Protein AF-A0A531KA47-F1 (afdb_monomer)

pLDDT: mean 92.65, std 8.79, range [47.34, 98.75]

Foldseek 3Di:
DDPDLVVVLVVLVVCPPPDDAAEAEFFADLPDPCGLVSLLVVLQRCQVRHLEYEDEQADPVRPCSLVCLPQVNVLVSLVSNLVSLVPHPHRHAYEYEHAPPDDPVSVVSNVVSCVVSVHRYYDPYDDHPDDDPDPPDD

Structure (mmCIF, N/CA/C/O backbone):
data_AF-A0A531KA47-F1
#
_entry.id   AF-A0A531KA47-F1
#
loop_
_atom_site.group_PDB
_atom_site.id
_atom_site.type_symbol
_atom_site.label_atom_id
_atom_site.label_alt_id
_atom_site.label_comp_id
_atom_site.label_asym_id
_atom_site.label_entity_id
_atom_site.label_seq_id
_atom_site.pdbx_PDB_ins_code
_atom_site.Cartn_x
_atom_site.Cartn_y
_atom_site.Cartn_z
_atom_site.occupancy
_atom_site.B_iso_or_equiv
_atom_site.auth_seq_id
_atom_site.auth_comp_id
_atom_site.auth_asym_id
_atom_site.auth_atom_id
_atom_site.pdbx_PDB_model_num
ATOM 1 N N . ASN A 1 1 ? -5.845 -14.195 -4.303 1.00 74.06 1 ASN A N 1
ATOM 2 C CA . ASN A 1 1 ? -7.270 -14.542 -4.171 1.00 74.06 1 ASN A CA 1
ATOM 3 C C . ASN A 1 1 ? -7.739 -14.037 -2.816 1.00 74.06 1 ASN A C 1
ATOM 5 O O . ASN A 1 1 ? -7.085 -14.356 -1.831 1.00 74.06 1 ASN A O 1
ATOM 9 N N . ASN A 1 2 ? -8.758 -13.186 -2.778 1.00 85.94 2 ASN A N 1
ATOM 10 C CA . ASN A 1 2 ? -9.386 -12.697 -1.551 1.00 85.94 2 ASN A CA 1
ATOM 11 C C . ASN A 1 2 ? -10.887 -12.498 -1.825 1.00 85.94 2 ASN A C 1
ATOM 13 O O . ASN A 1 2 ? -11.283 -12.379 -2.980 1.00 85.94 2 ASN A O 1
ATOM 17 N N . GLU A 1 3 ? -11.709 -12.463 -0.781 1.00 89.31 3 GLU A N 1
ATOM 18 C CA . GLU A 1 3 ? -13.174 -12.327 -0.895 1.00 89.31 3 GLU A CA 1
ATOM 19 C C . GLU A 1 3 ? -13.641 -10.861 -1.009 1.00 89.31 3 GLU A C 1
ATOM 21 O O . GLU A 1 3 ? -14.805 -10.539 -0.779 1.00 89.31 3 GLU A O 1
ATOM 26 N N . GLY A 1 4 ? -12.726 -9.949 -1.335 1.00 89.56 4 GLY A N 1
ATOM 27 C CA . GLY A 1 4 ? -12.982 -8.523 -1.471 1.00 89.56 4 GLY A CA 1
ATOM 28 C C . GLY A 1 4 ? -12.995 -7.760 -0.147 1.00 89.56 4 GLY A C 1
ATOM 29 O O . GLY A 1 4 ? -12.910 -8.311 0.955 1.00 89.56 4 GLY A O 1
ATOM 30 N N . HIS A 1 5 ? -13.109 -6.435 -0.263 1.00 91.06 5 HIS A N 1
ATOM 31 C CA . HIS A 1 5 ? -12.998 -5.551 0.892 1.00 91.06 5 HIS A CA 1
ATOM 32 C C . HIS A 1 5 ? -14.138 -5.710 1.906 1.00 91.06 5 HIS A C 1
ATOM 34 O O . HIS A 1 5 ? -13.892 -5.606 3.103 1.00 91.06 5 HIS A O 1
ATOM 40 N N . ALA A 1 6 ? -15.363 -5.987 1.450 1.00 92.25 6 ALA A N 1
ATOM 41 C CA . ALA A 1 6 ? -16.528 -6.097 2.330 1.00 92.25 6 ALA A CA 1
ATOM 42 C C . ALA A 1 6 ? -16.409 -7.267 3.317 1.00 92.25 6 ALA A C 1
ATOM 44 O O . ALA A 1 6 ? -16.599 -7.089 4.519 1.00 92.25 6 ALA A O 1
ATOM 45 N N . ALA A 1 7 ? -16.015 -8.445 2.827 1.00 94.69 7 ALA A N 1
ATOM 46 C CA . ALA A 1 7 ? -15.801 -9.614 3.672 1.00 94.69 7 ALA A CA 1
ATOM 47 C C . ALA A 1 7 ? -14.653 -9.396 4.677 1.00 94.69 7 ALA A C 1
ATOM 49 O O . ALA A 1 7 ? -14.750 -9.797 5.839 1.00 94.69 7 ALA A O 1
ATOM 50 N N . ALA A 1 8 ? -13.568 -8.734 4.256 1.00 95.06 8 ALA A N 1
ATOM 51 C CA . ALA A 1 8 ? -12.456 -8.399 5.144 1.00 95.06 8 ALA A CA 1
ATOM 52 C C . ALA A 1 8 ? -12.868 -7.398 6.237 1.00 95.06 8 ALA A C 1
ATOM 54 O O . ALA A 1 8 ? -12.565 -7.607 7.412 1.00 95.06 8 ALA A O 1
ATOM 55 N N . GLU A 1 9 ? -13.601 -6.348 5.868 1.00 95.31 9 GLU A N 1
ATOM 56 C CA . GLU A 1 9 ? -14.091 -5.322 6.791 1.00 95.31 9 GLU A CA 1
ATOM 57 C C . GLU A 1 9 ? -15.006 -5.913 7.863 1.00 95.31 9 GLU A C 1
ATOM 59 O O . GLU A 1 9 ? -14.811 -5.631 9.042 1.00 95.31 9 GLU A O 1
ATOM 64 N N . GLN A 1 10 ? -15.938 -6.797 7.495 1.00 96.94 10 GLN A N 1
ATOM 65 C CA . GLN A 1 10 ? -16.828 -7.442 8.464 1.00 96.94 10 GLN A CA 1
ATOM 66 C C . GLN A 1 10 ? -16.043 -8.196 9.551 1.00 96.94 10 GLN A C 1
ATOM 68 O O . GLN A 1 10 ? -16.356 -8.098 10.740 1.00 96.94 10 GLN A O 1
ATOM 73 N N . ARG A 1 11 ? -14.981 -8.916 9.167 1.00 97.00 11 ARG A N 1
ATOM 74 C CA . ARG A 1 11 ? -14.116 -9.644 10.113 1.00 97.00 11 ARG A CA 1
ATOM 75 C C . ARG A 1 11 ? -13.299 -8.704 10.992 1.00 97.00 11 ARG A C 1
ATOM 77 O O . ARG A 1 11 ? -13.138 -8.961 12.185 1.00 97.00 11 ARG A O 1
ATOM 84 N N . LEU A 1 12 ? -12.779 -7.627 10.411 1.00 96.81 12 LEU A N 1
ATOM 85 C CA . LEU A 1 12 ? -11.998 -6.620 11.126 1.00 96.81 12 LEU A CA 1
ATOM 86 C C . LEU A 1 12 ? -12.863 -5.838 12.123 1.00 96.81 12 LEU A C 1
ATOM 88 O O . LEU A 1 12 ? -12.452 -5.642 13.266 1.00 96.81 12 LEU A O 1
ATOM 92 N N . ALA A 1 13 ? -14.090 -5.487 11.738 1.00 96.25 13 ALA A N 1
ATOM 93 C CA . ALA A 1 13 ? -15.075 -4.871 12.616 1.00 96.25 13 ALA A CA 1
ATOM 94 C C . ALA A 1 13 ? -15.424 -5.788 13.796 1.00 96.25 13 ALA A C 1
ATOM 96 O O . ALA A 1 13 ? -15.383 -5.341 14.940 1.00 96.25 13 ALA A O 1
ATOM 97 N N . ALA A 1 14 ? -15.655 -7.083 13.548 1.00 97.06 14 ALA A N 1
ATOM 98 C CA . ALA A 1 14 ? -15.903 -8.068 14.607 1.00 97.06 14 ALA A CA 1
ATOM 99 C C . ALA A 1 14 ? -14.699 -8.275 15.548 1.00 97.06 14 ALA A C 1
ATOM 101 O O . ALA A 1 14 ? -14.860 -8.697 16.693 1.00 97.06 14 ALA A O 1
ATOM 102 N N . ARG A 1 15 ? -13.475 -7.988 15.083 1.00 95.50 15 ARG A N 1
ATOM 103 C CA . ARG A 1 15 ? -12.252 -8.038 15.897 1.00 95.50 15 ARG A CA 1
ATOM 104 C C . ARG A 1 15 ? -12.007 -6.750 16.695 1.00 95.50 15 ARG A C 1
ATOM 106 O O . ARG A 1 15 ? -11.204 -6.783 17.629 1.00 95.50 15 ARG A O 1
ATOM 113 N N . LYS A 1 16 ? -12.637 -5.628 16.337 1.00 91.50 16 LYS A N 1
ATOM 114 C CA . LYS A 1 16 ? -12.324 -4.302 16.889 1.00 91.50 16 LYS A CA 1
ATOM 115 C C . LYS A 1 16 ? -12.347 -4.314 18.425 1.00 91.50 16 LYS A C 1
ATOM 117 O O . LYS A 1 16 ? -13.270 -4.838 19.036 1.00 91.50 16 LYS A O 1
ATOM 122 N N . GLY A 1 17 ? -11.304 -3.753 19.041 1.00 89.56 17 GLY A N 1
ATOM 123 C CA . GLY A 1 17 ? -11.129 -3.716 20.500 1.00 89.56 17 GLY A CA 1
ATOM 124 C C . GLY A 1 17 ? -10.388 -4.917 21.103 1.00 89.56 17 GLY A C 1
ATOM 125 O O . GLY A 1 17 ? -10.046 -4.886 22.282 1.00 89.56 17 GLY A O 1
ATOM 126 N N . ARG A 1 18 ? -10.082 -5.963 20.323 1.00 95.12 18 ARG A N 1
ATOM 127 C CA . ARG A 1 18 ? -9.217 -7.066 20.776 1.00 95.12 18 ARG A CA 1
ATOM 128 C C . ARG A 1 18 ? -7.745 -6.648 20.760 1.00 95.12 18 ARG A C 1
ATOM 130 O O . ARG A 1 18 ? -7.308 -5.954 19.848 1.00 95.12 18 ARG A O 1
ATOM 137 N N . ALA A 1 19 ? -6.977 -7.137 21.732 1.00 94.06 19 ALA A N 1
ATOM 138 C CA . ALA A 1 19 ? -5.543 -6.877 21.830 1.00 94.06 19 ALA A CA 1
ATOM 139 C C . ALA A 1 19 ? -4.737 -7.423 20.628 1.00 94.06 19 ALA A C 1
ATOM 141 O O . ALA A 1 19 ? -5.151 -8.362 19.933 1.00 94.06 19 ALA A O 1
ATOM 142 N N . GLY A 1 20 ? -3.546 -6.852 20.434 1.00 95.62 20 GLY A N 1
ATOM 143 C CA . GLY A 1 20 ? -2.586 -7.218 19.390 1.00 95.62 20 GLY A CA 1
ATOM 144 C C . GLY A 1 20 ? -2.595 -6.279 18.181 1.00 95.62 20 GLY A C 1
ATOM 145 O O . GLY A 1 20 ? -3.570 -5.579 17.922 1.00 95.62 20 GLY A O 1
ATOM 146 N N . ILE A 1 21 ? -1.488 -6.287 17.435 1.00 96.69 21 ILE A N 1
ATOM 147 C CA . ILE A 1 21 ? -1.311 -5.496 16.212 1.00 96.69 21 ILE A CA 1
ATOM 148 C C . ILE A 1 21 ? -1.980 -6.201 15.032 1.00 96.69 21 ILE A C 1
ATOM 150 O O . ILE A 1 21 ? -1.802 -7.405 14.837 1.00 96.69 21 ILE A O 1
ATOM 154 N N . VAL A 1 22 ? -2.725 -5.446 14.225 1.00 97.50 22 VAL A N 1
ATOM 155 C CA . VAL A 1 22 ? -3.339 -5.944 12.987 1.00 97.50 22 VAL A CA 1
ATOM 156 C C . VAL A 1 22 ? -2.867 -5.097 11.815 1.00 97.50 22 VAL A C 1
ATOM 158 O O . VAL A 1 22 ? -3.162 -3.908 11.743 1.00 97.50 22 VAL A O 1
ATOM 161 N N . GLY A 1 23 ? -2.145 -5.722 10.888 1.00 97.94 23 GLY A N 1
ATOM 162 C CA . GLY A 1 23 ? -1.812 -5.132 9.596 1.00 97.94 23 GLY A CA 1
ATOM 163 C C . GLY A 1 23 ? -2.832 -5.512 8.532 1.00 97.94 23 GLY A C 1
ATOM 164 O O . GLY A 1 23 ? -3.262 -6.667 8.488 1.00 97.94 23 GLY A O 1
ATOM 165 N N . VAL A 1 24 ? -3.186 -4.580 7.647 1.00 98.12 24 VAL A N 1
ATOM 166 C CA . VAL A 1 24 ? -3.998 -4.880 6.456 1.00 98.12 24 VAL A CA 1
ATOM 167 C C . VAL A 1 24 ? -3.184 -4.604 5.200 1.00 98.12 24 VAL A C 1
ATOM 169 O O . VAL A 1 24 ? -2.735 -3.486 4.962 1.00 98.12 24 VAL A O 1
ATOM 172 N N . ASN A 1 25 ? -2.989 -5.639 4.386 1.00 97.88 25 ASN A N 1
ATOM 173 C CA . ASN A 1 25 ? -2.290 -5.539 3.110 1.00 97.88 25 ASN A CA 1
ATOM 174 C C . ASN A 1 25 ? -3.292 -5.210 1.998 1.00 97.88 25 ASN A C 1
ATOM 176 O O . ASN A 1 25 ? -4.155 -6.031 1.689 1.00 97.88 25 ASN A O 1
ATOM 180 N N . ILE A 1 26 ? -3.181 -4.011 1.430 1.00 97.06 26 ILE A N 1
ATOM 181 C CA . ILE A 1 26 ? -4.041 -3.514 0.356 1.00 97.06 26 ILE A CA 1
ATOM 182 C C . ILE A 1 26 ? -3.318 -3.604 -0.991 1.00 97.06 26 ILE A C 1
ATOM 184 O O . ILE A 1 26 ? -2.100 -3.439 -1.083 1.00 97.06 26 ILE A O 1
ATOM 188 N N . GLY A 1 27 ? -4.080 -3.881 -2.045 1.00 94.25 27 GLY A N 1
ATOM 189 C CA . GLY A 1 27 ? -3.576 -4.048 -3.403 1.00 94.25 27 GLY A CA 1
ATOM 190 C C . GLY A 1 27 ? -4.655 -3.727 -4.429 1.00 94.25 27 GLY A C 1
ATOM 191 O O . GLY A 1 27 ? -5.843 -3.792 -4.115 1.00 94.25 27 GLY A O 1
ATOM 192 N N . ALA A 1 28 ? -4.238 -3.406 -5.650 1.00 91.94 28 ALA A N 1
ATOM 193 C CA . ALA A 1 28 ? -5.163 -3.175 -6.751 1.00 91.94 28 ALA A CA 1
ATOM 194 C C . ALA A 1 28 ? -5.803 -4.476 -7.264 1.00 91.94 28 ALA A C 1
ATOM 196 O O . ALA A 1 28 ? -5.189 -5.552 -7.241 1.00 91.94 28 ALA A O 1
ATOM 197 N N . ASN A 1 29 ? -7.031 -4.366 -7.776 1.00 85.00 29 ASN A N 1
ATOM 198 C CA . ASN A 1 29 ? -7.693 -5.473 -8.458 1.00 85.00 29 ASN A CA 1
ATOM 199 C C . ASN A 1 29 ? -7.005 -5.755 -9.802 1.00 85.00 29 ASN A C 1
ATOM 201 O O . ASN A 1 29 ? -6.497 -4.847 -10.461 1.00 85.00 29 ASN A O 1
ATOM 205 N N . LYS A 1 30 ? -7.002 -7.026 -10.225 1.00 82.38 30 LYS A N 1
ATOM 206 C CA . LYS A 1 30 ? -6.317 -7.466 -11.453 1.00 82.38 30 LYS A CA 1
ATOM 207 C C . LYS A 1 30 ? -6.782 -6.696 -12.693 1.00 82.38 30 LYS A C 1
ATOM 209 O O . LYS A 1 30 ? -5.946 -6.262 -13.480 1.00 82.38 30 LYS A O 1
ATOM 214 N N . ASP A 1 31 ? -8.091 -6.497 -12.801 1.00 84.12 31 ASP A N 1
ATOM 215 C CA . ASP A 1 31 ? -8.751 -5.895 -13.963 1.00 84.12 31 ASP A CA 1
ATOM 216 C C . ASP A 1 31 ? -9.125 -4.420 -13.714 1.00 84.12 31 ASP A C 1
ATOM 218 O O . ASP A 1 31 ? -10.010 -3.868 -14.361 1.00 84.12 31 ASP A O 1
ATOM 222 N N . SER A 1 32 ? -8.478 -3.779 -12.732 1.00 87.62 32 SER A N 1
ATOM 223 C CA . SER A 1 32 ? -8.758 -2.391 -12.366 1.00 87.62 32 SER A CA 1
ATOM 224 C C . SER A 1 32 ? -8.257 -1.408 -13.419 1.00 87.62 32 SER A C 1
ATOM 226 O O . SER A 1 32 ? -7.077 -1.428 -13.778 1.00 87.62 32 SER A O 1
ATOM 228 N N . ALA A 1 33 ? -9.144 -0.512 -13.857 1.00 88.00 33 ALA A N 1
ATOM 229 C CA . ALA A 1 33 ? -8.800 0.620 -14.715 1.00 88.00 33 ALA A CA 1
ATOM 230 C C . ALA A 1 33 ? -8.130 1.770 -13.938 1.00 88.00 33 ALA A C 1
ATOM 232 O O . ALA A 1 33 ? -7.327 2.501 -14.507 1.00 88.00 33 ALA A O 1
ATOM 233 N N . ASP A 1 34 ? -8.424 1.903 -12.639 1.00 92.12 34 ASP A N 1
ATOM 234 C CA . ASP A 1 34 ? -7.806 2.880 -11.732 1.00 92.12 34 ASP A CA 1
ATOM 235 C C . ASP A 1 34 ? -7.202 2.147 -10.531 1.00 92.12 34 ASP A C 1
ATOM 237 O O . ASP A 1 34 ? -7.823 1.976 -9.473 1.00 92.12 34 ASP A O 1
ATOM 241 N N . ARG A 1 35 ? -5.965 1.682 -10.725 1.00 93.00 35 ARG A N 1
ATOM 242 C CA . ARG A 1 35 ? -5.216 0.954 -9.697 1.00 93.00 35 ARG A CA 1
ATOM 243 C C . ARG A 1 35 ? -4.912 1.832 -8.497 1.00 93.00 35 ARG A C 1
ATOM 245 O O . ARG A 1 35 ? -5.005 1.346 -7.378 1.00 93.00 35 ARG A O 1
ATOM 252 N N . VAL A 1 36 ? -4.573 3.103 -8.705 1.00 95.31 36 VAL A N 1
ATOM 253 C CA . VAL A 1 36 ? -4.255 4.014 -7.600 1.00 95.31 36 VAL A CA 1
ATOM 254 C C . VAL A 1 36 ? -5.497 4.258 -6.737 1.00 95.31 36 VAL A C 1
ATOM 256 O O . VAL A 1 36 ? -5.422 4.160 -5.512 1.00 95.31 36 VAL A O 1
ATOM 259 N N . GLY A 1 37 ? -6.668 4.430 -7.355 1.00 95.88 37 GLY A N 1
ATOM 260 C CA . GLY A 1 37 ? -7.934 4.541 -6.632 1.00 95.88 37 GLY A CA 1
ATOM 261 C C . GLY A 1 37 ? -8.322 3.287 -5.844 1.00 95.88 37 GLY A C 1
ATOM 262 O O . GLY A 1 37 ? -9.011 3.401 -4.829 1.00 95.88 37 GLY A O 1
ATOM 263 N N . ASP A 1 38 ? -7.880 2.084 -6.238 1.00 95.62 38 ASP A N 1
ATOM 264 C CA . ASP A 1 38 ? -8.068 0.888 -5.400 1.00 95.62 38 ASP A CA 1
ATOM 265 C C . ASP A 1 38 ? -7.336 1.019 -4.058 1.00 95.62 38 ASP A C 1
ATOM 267 O O . ASP A 1 38 ? -7.889 0.642 -3.019 1.00 95.62 38 ASP A O 1
ATOM 271 N N . TYR A 1 39 ? -6.122 1.581 -4.060 1.00 97.56 39 TYR A N 1
ATOM 272 C CA . TYR A 1 39 ? -5.359 1.804 -2.834 1.00 97.56 39 TYR A CA 1
ATOM 273 C C . TYR A 1 39 ? -6.013 2.864 -1.951 1.00 97.56 39 TYR A C 1
ATOM 275 O O . TYR A 1 39 ? -6.182 2.615 -0.761 1.00 97.56 39 TYR A O 1
ATOM 283 N N . GLU A 1 40 ? -6.457 3.992 -2.511 1.00 96.69 40 GLU A N 1
ATOM 284 C CA . GLU A 1 40 ? -7.194 5.017 -1.753 1.00 96.69 40 GLU A CA 1
ATOM 285 C C . GLU A 1 40 ? -8.450 4.444 -1.090 1.00 96.69 40 GLU A C 1
ATOM 287 O O . GLU A 1 40 ? -8.677 4.642 0.106 1.00 96.69 40 GLU A O 1
ATOM 292 N N . ARG A 1 41 ? -9.243 3.666 -1.844 1.00 96.00 41 ARG A N 1
ATOM 293 C CA . ARG A 1 41 ? -10.421 2.972 -1.306 1.00 96.00 41 ARG A CA 1
ATOM 294 C C . ARG A 1 41 ? -10.039 1.997 -0.198 1.00 96.00 41 ARG A C 1
ATOM 296 O O . ARG A 1 41 ? -10.764 1.891 0.789 1.00 96.00 41 ARG A O 1
ATOM 303 N N . GLY A 1 42 ? -8.924 1.285 -0.351 1.00 97.19 42 GLY A N 1
ATOM 304 C CA . GLY A 1 42 ? -8.372 0.416 0.686 1.00 97.19 42 GLY A CA 1
ATOM 305 C C . GLY A 1 42 ? -8.009 1.190 1.955 1.00 97.19 42 GLY A C 1
ATOM 306 O O . GLY A 1 42 ? -8.401 0.781 3.047 1.00 97.19 42 GLY A O 1
ATOM 307 N N . VAL A 1 43 ? -7.327 2.330 1.820 1.00 98.19 43 VAL A N 1
ATOM 308 C CA . VAL A 1 43 ? -6.964 3.199 2.948 1.00 98.19 43 VAL A CA 1
ATOM 309 C C . VAL A 1 43 ? -8.207 3.687 3.678 1.00 98.19 43 VAL A C 1
ATOM 311 O O . VAL A 1 43 ? -8.354 3.407 4.866 1.00 98.19 43 VAL A O 1
ATOM 314 N N . ALA A 1 44 ? -9.132 4.337 2.968 1.00 96.50 44 ALA A N 1
ATOM 315 C CA . ALA A 1 44 ? -10.344 4.892 3.565 1.00 96.50 44 ALA A CA 1
ATOM 316 C C . ALA A 1 44 ? -11.168 3.822 4.301 1.00 96.50 44 ALA A C 1
ATOM 318 O O . ALA A 1 44 ? -11.706 4.070 5.379 1.00 96.50 44 ALA A O 1
ATOM 319 N N . ARG A 1 45 ? -11.233 2.610 3.737 1.00 96.81 45 ARG A N 1
ATOM 320 C CA . ARG A 1 45 ? -12.041 1.514 4.275 1.00 96.81 45 ARG A CA 1
ATOM 321 C C . ARG A 1 45 ? -11.411 0.819 5.476 1.00 96.81 45 ARG A C 1
ATOM 323 O O . ARG A 1 45 ? -12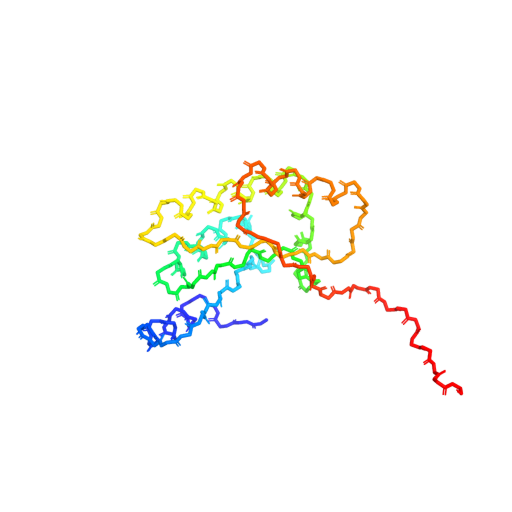.124 0.441 6.400 1.00 96.81 45 ARG A O 1
ATOM 330 N N . PHE A 1 46 ? -10.093 0.627 5.479 1.00 97.75 46 PHE A N 1
ATOM 331 C CA . PHE A 1 46 ? -9.427 -0.172 6.513 1.00 97.75 46 PHE A CA 1
ATOM 332 C C . PHE A 1 46 ? -8.736 0.644 7.600 1.00 97.75 46 PHE A C 1
ATOM 334 O O . PHE A 1 46 ? -8.414 0.084 8.651 1.00 97.75 46 PHE A O 1
ATOM 341 N N . ALA A 1 47 ? -8.564 1.952 7.402 1.00 97.50 47 ALA A N 1
ATOM 342 C CA . ALA A 1 47 ? -7.961 2.835 8.392 1.00 97.50 47 ALA A CA 1
ATOM 343 C C . ALA A 1 47 ? -8.568 2.722 9.808 1.00 97.50 47 ALA A C 1
ATOM 345 O O . ALA A 1 47 ? -7.794 2.653 10.762 1.00 97.50 47 ALA A O 1
ATOM 346 N N . PRO A 1 48 ? -9.901 2.598 10.000 1.00 96.06 48 PRO A N 1
ATOM 347 C CA . PRO A 1 48 ? -10.491 2.481 11.339 1.00 96.06 48 PRO A CA 1
ATOM 348 C C . PRO A 1 48 ? -10.194 1.167 12.079 1.00 96.06 48 PRO A C 1
ATOM 350 O O . PRO A 1 48 ? -10.572 1.033 13.248 1.00 96.06 48 PRO A O 1
ATOM 353 N N . TYR A 1 49 ? -9.601 0.177 11.403 1.00 96.50 49 TYR A N 1
ATOM 354 C CA . TYR A 1 49 ? -9.452 -1.187 11.916 1.00 96.50 49 TYR A CA 1
ATOM 355 C C . TYR A 1 49 ? -8.007 -1.691 11.965 1.00 96.50 49 TYR A C 1
ATOM 357 O O . TYR A 1 49 ? -7.745 -2.714 12.599 1.00 96.50 49 TYR A O 1
ATOM 365 N 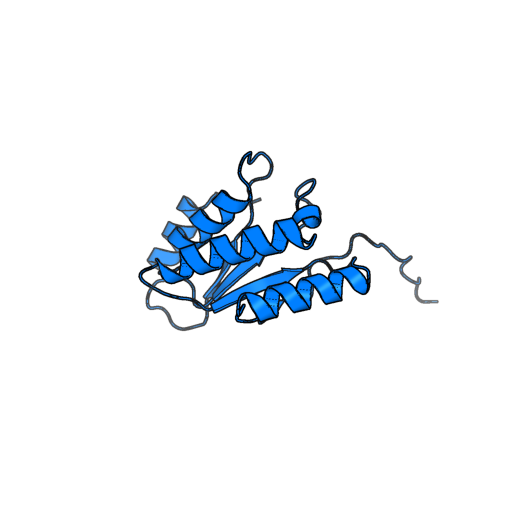N . ALA A 1 50 ? -7.084 -1.019 11.279 1.00 97.12 50 ALA A N 1
ATOM 366 C CA . ALA A 1 50 ? -5.705 -1.456 11.145 1.00 97.12 50 ALA A CA 1
ATOM 367 C C . ALA A 1 50 ? -4.777 -0.672 12.079 1.00 97.12 50 ALA A C 1
ATOM 369 O O . ALA A 1 50 ? -4.926 0.531 12.259 1.00 97.12 50 ALA A O 1
ATOM 370 N N . SER A 1 51 ? -3.778 -1.349 12.639 1.00 97.62 51 SER A N 1
ATOM 371 C CA . SE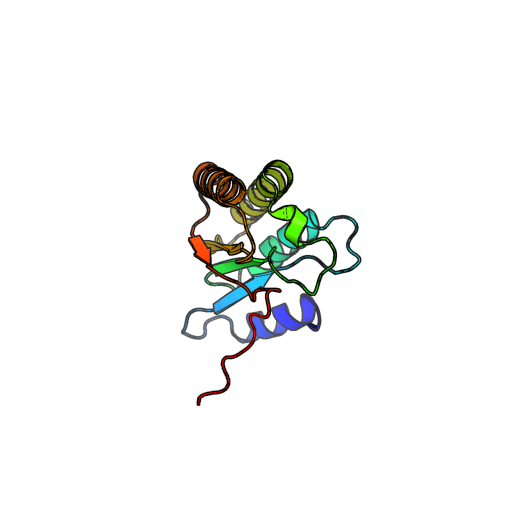R A 1 51 ? -2.633 -0.697 13.283 1.00 97.62 51 SER A CA 1
ATOM 372 C C . SER A 1 51 ? -1.673 -0.121 12.239 1.00 97.62 51 SER A C 1
ATOM 374 O O . SER A 1 51 ? -1.072 0.927 12.454 1.00 97.62 51 SER A O 1
ATOM 376 N N . TYR A 1 52 ? -1.545 -0.808 11.102 1.00 98.56 52 TYR A N 1
ATOM 377 C CA . TYR A 1 52 ? -0.817 -0.333 9.932 1.00 98.56 52 TYR A CA 1
ATOM 378 C C . TYR A 1 52 ? -1.456 -0.859 8.644 1.00 98.56 52 TYR A C 1
ATOM 380 O O . TYR A 1 52 ? -2.056 -1.939 8.618 1.00 98.56 52 TYR A O 1
ATOM 388 N N . LEU A 1 53 ? -1.301 -0.109 7.561 1.00 98.69 53 LEU A N 1
ATOM 389 C CA . LEU A 1 53 ? -1.671 -0.532 6.218 1.00 98.69 53 LEU A CA 1
ATOM 390 C C . LEU A 1 53 ? -0.410 -0.801 5.408 1.00 98.69 53 LEU A C 1
ATOM 392 O O . LEU A 1 53 ? 0.571 -0.071 5.502 1.00 98.69 53 LEU A O 1
ATOM 396 N N . THR A 1 54 ? -0.442 -1.844 4.588 1.00 98.56 54 THR A N 1
ATOM 397 C CA . THR A 1 54 ? 0.615 -2.117 3.617 1.00 98.56 54 THR A CA 1
ATOM 398 C C . THR A 1 54 ? 0.119 -1.833 2.211 1.00 98.56 54 THR A C 1
ATOM 400 O O . THR A 1 54 ? -0.782 -2.520 1.739 1.00 98.56 54 THR A O 1
ATOM 403 N N . VAL A 1 55 ? 0.765 -0.899 1.519 1.00 98.31 55 VAL A N 1
ATOM 404 C CA . VAL A 1 55 ? 0.623 -0.670 0.079 1.00 98.31 55 VAL A CA 1
ATOM 405 C C . VAL A 1 55 ? 1.474 -1.706 -0.647 1.00 98.31 55 VAL A C 1
ATOM 407 O O . VAL A 1 55 ? 2.705 -1.656 -0.627 1.00 98.31 55 VAL A O 1
ATOM 410 N N . ASN A 1 56 ? 0.829 -2.705 -1.244 1.00 97.56 56 ASN A N 1
ATOM 411 C CA . ASN A 1 56 ? 1.518 -3.795 -1.926 1.00 97.56 56 ASN A CA 1
ATOM 412 C C . ASN A 1 56 ? 1.510 -3.598 -3.443 1.00 97.56 56 ASN A C 1
ATOM 414 O O . ASN A 1 56 ? 0.490 -3.831 -4.090 1.00 97.56 56 ASN A O 1
ATOM 418 N N . ILE A 1 57 ? 2.665 -3.229 -3.998 1.00 95.62 57 ILE A N 1
ATOM 419 C CA . ILE A 1 57 ? 2.901 -3.071 -5.446 1.00 95.62 57 ILE A CA 1
ATOM 420 C C . ILE A 1 57 ? 3.810 -4.167 -6.027 1.00 95.62 57 ILE A C 1
ATOM 422 O O . ILE A 1 57 ? 4.258 -4.093 -7.165 1.00 95.62 57 ILE A O 1
ATOM 426 N N . SER A 1 58 ? 4.081 -5.219 -5.251 1.00 93.62 58 SER A N 1
ATOM 427 C CA . SER A 1 58 ? 5.174 -6.165 -5.518 1.00 93.62 58 SER A CA 1
ATOM 428 C C . SER A 1 58 ? 4.735 -7.577 -5.914 1.00 93.62 58 SER A C 1
ATOM 430 O O . SER A 1 58 ? 5.573 -8.440 -6.203 1.00 93.62 58 SER A O 1
ATOM 432 N N . SER A 1 59 ? 3.425 -7.843 -5.936 1.00 90.75 59 SER A N 1
ATOM 433 C CA . SER A 1 59 ? 2.867 -9.144 -6.330 1.00 90.75 59 SER A CA 1
ATOM 434 C C . SER A 1 59 ? 3.272 -9.515 -7.766 1.00 90.75 59 SER A C 1
ATOM 436 O O . SER A 1 59 ? 2.973 -8.753 -8.684 1.00 90.75 59 SER A O 1
ATOM 438 N N . PRO A 1 60 ? 3.879 -10.696 -8.005 1.00 88.00 60 PRO A N 1
ATOM 439 C CA . PRO A 1 60 ? 4.140 -11.177 -9.364 1.00 88.00 60 PRO A CA 1
ATOM 440 C C . PRO A 1 60 ? 2.866 -11.677 -10.068 1.00 88.00 60 PRO A C 1
ATOM 442 O O . PRO A 1 60 ? 2.861 -11.877 -11.276 1.00 88.00 60 PRO A O 1
ATOM 445 N N . ASN A 1 61 ? 1.778 -11.885 -9.318 1.00 86.38 61 ASN A N 1
ATOM 446 C CA . ASN A 1 61 ? 0.547 -12.505 -9.818 1.00 86.38 61 ASN A CA 1
ATOM 447 C C . ASN A 1 61 ? -0.449 -11.497 -10.414 1.00 86.38 61 ASN A C 1
ATOM 449 O O . ASN A 1 61 ? -1.485 -11.900 -10.943 1.00 86.38 61 ASN A O 1
ATOM 453 N N . THR A 1 62 ? -0.158 -10.198 -10.306 1.00 85.88 62 THR A N 1
ATOM 454 C CA . THR A 1 62 ? -0.989 -9.122 -10.855 1.00 85.88 62 THR A CA 1
ATOM 455 C C . THR A 1 62 ? -0.240 -8.487 -12.033 1.00 85.88 62 THR A C 1
ATOM 457 O O . THR A 1 62 ? 0.728 -7.759 -11.803 1.00 85.88 62 THR A O 1
ATOM 460 N N . PRO A 1 63 ? -0.633 -8.764 -13.293 1.00 86.25 63 PRO A N 1
ATOM 461 C CA . PRO A 1 63 ? 0.085 -8.282 -14.470 1.00 86.25 63 PRO A CA 1
ATOM 462 C C . PRO A 1 63 ? 0.274 -6.762 -14.482 1.00 86.25 63 PRO A C 1
ATOM 464 O O . PRO A 1 63 ? -0.675 -5.996 -14.308 1.00 86.25 63 PRO A O 1
ATOM 467 N N . GLY A 1 64 ? 1.516 -6.325 -14.689 1.00 86.62 64 GLY A N 1
ATOM 468 C CA . GLY A 1 64 ? 1.885 -4.910 -14.744 1.00 86.62 64 GLY A CA 1
ATOM 469 C C . GLY A 1 64 ? 1.835 -4.171 -13.404 1.00 86.62 64 GLY A C 1
ATOM 470 O O . GLY A 1 64 ? 2.021 -2.961 -13.405 1.00 86.62 64 GLY A O 1
ATOM 471 N N . LEU A 1 65 ? 1.586 -4.845 -12.273 1.00 90.81 65 LEU A N 1
ATOM 472 C CA . LEU A 1 65 ? 1.557 -4.177 -10.967 1.00 90.81 65 LEU A CA 1
ATOM 473 C C . LEU A 1 65 ? 2.942 -3.674 -10.552 1.00 90.81 65 LEU A C 1
ATOM 475 O O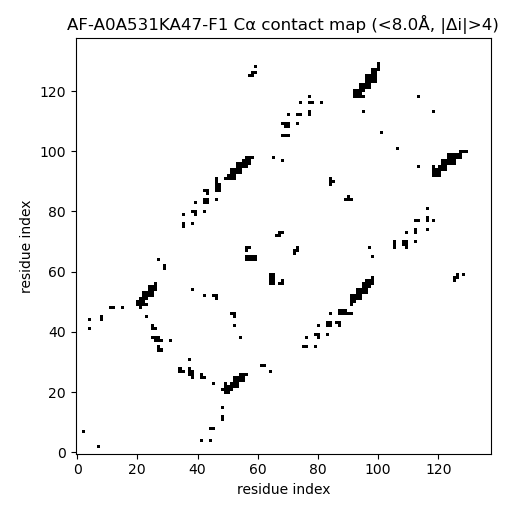 . LEU A 1 65 ? 3.065 -2.562 -10.056 1.00 90.81 65 LEU A O 1
ATOM 479 N N . ARG A 1 66 ? 3.989 -4.465 -10.821 1.00 92.00 66 ARG A N 1
ATOM 480 C CA . ARG A 1 66 ? 5.376 -4.091 -10.504 1.00 92.00 66 ARG A CA 1
ATOM 481 C C . ARG A 1 66 ? 5.847 -2.836 -11.242 1.00 92.00 66 ARG A C 1
ATOM 483 O O . ARG A 1 66 ? 6.740 -2.167 -10.745 1.00 92.00 66 ARG A O 1
ATOM 490 N N . ASN A 1 67 ? 5.206 -2.464 -12.353 1.00 91.06 67 ASN A N 1
ATOM 491 C CA . ASN A 1 67 ? 5.512 -1.222 -13.070 1.00 91.06 67 ASN A CA 1
ATOM 492 C C . ASN A 1 67 ? 5.196 0.023 -12.223 1.00 91.06 67 ASN A C 1
ATOM 494 O O . ASN A 1 67 ? 5.802 1.065 -12.439 1.00 91.06 67 ASN A O 1
ATOM 498 N N . MET A 1 68 ? 4.316 -0.097 -11.220 1.00 94.00 68 MET A N 1
ATOM 499 C CA . MET A 1 68 ? 4.028 0.980 -10.268 1.00 94.00 68 MET A CA 1
ATOM 500 C C . MET A 1 68 ? 5.202 1.286 -9.325 1.00 94.00 68 MET A C 1
ATOM 502 O O . MET A 1 68 ? 5.120 2.237 -8.559 1.00 94.00 68 MET A O 1
ATOM 506 N N . GLN A 1 69 ? 6.274 0.482 -9.343 1.00 93.38 69 GLN A N 1
ATOM 507 C CA . GLN A 1 69 ? 7.521 0.793 -8.637 1.00 93.38 69 GLN A CA 1
ATOM 508 C C . GLN A 1 69 ? 8.354 1.861 -9.367 1.00 93.38 69 GLN A C 1
ATOM 510 O O . GLN A 1 69 ? 9.272 2.405 -8.764 1.00 93.38 69 GLN A O 1
ATOM 515 N N . ALA A 1 70 ? 8.036 2.181 -10.629 1.00 94.25 70 ALA A N 1
ATOM 516 C CA . ALA A 1 70 ? 8.674 3.275 -11.353 1.00 94.25 70 ALA A CA 1
ATOM 517 C C . ALA A 1 70 ? 8.331 4.627 -10.710 1.00 94.25 70 ALA A C 1
ATOM 519 O O . ALA A 1 70 ? 7.182 4.860 -10.325 1.00 94.25 70 ALA A O 1
ATOM 520 N N . ARG A 1 71 ? 9.324 5.521 -10.643 1.00 94.69 71 ARG A N 1
ATOM 521 C CA . ARG A 1 71 ? 9.295 6.756 -9.848 1.00 94.69 71 ARG A CA 1
ATOM 522 C C . ARG A 1 71 ? 8.000 7.564 -9.960 1.00 94.69 71 ARG A C 1
ATOM 524 O O . ARG A 1 71 ? 7.367 7.841 -8.950 1.00 94.69 71 ARG A O 1
ATOM 531 N N . GLU A 1 72 ? 7.587 7.911 -11.178 1.00 95.12 72 GLU A N 1
ATOM 532 C CA . GLU A 1 72 ? 6.406 8.756 -11.414 1.00 95.12 72 GLU A CA 1
ATOM 533 C C . GLU A 1 72 ? 5.115 8.113 -10.878 1.00 95.12 72 GLU A C 1
ATOM 535 O O . GLU A 1 72 ? 4.358 8.741 -10.137 1.00 95.12 72 GLU A O 1
ATOM 540 N N . GLN A 1 73 ? 4.894 6.831 -11.190 1.00 95.19 73 GLN A N 1
ATOM 541 C CA . GLN A 1 73 ? 3.708 6.094 -10.737 1.00 95.19 73 GLN A CA 1
ATOM 542 C C . GLN A 1 73 ? 3.721 5.879 -9.222 1.00 95.19 73 GLN A C 1
ATOM 544 O O . GLN A 1 73 ? 2.671 5.942 -8.578 1.00 95.19 73 GLN A O 1
ATOM 549 N N . LEU A 1 74 ? 4.901 5.636 -8.647 1.00 97.75 74 LEU A N 1
ATOM 550 C CA . LEU A 1 74 ? 5.066 5.503 -7.207 1.00 97.75 74 LEU A CA 1
ATOM 551 C C . LEU A 1 74 ? 4.755 6.825 -6.499 1.00 97.75 74 LEU A C 1
ATOM 553 O O . LEU A 1 74 ? 4.006 6.827 -5.523 1.00 97.75 74 LEU A O 1
ATOM 557 N N . GLY A 1 75 ? 5.271 7.942 -7.010 1.00 97.94 75 GLY A N 1
ATOM 558 C CA . GLY A 1 75 ? 5.026 9.272 -6.462 1.00 97.94 75 GLY A CA 1
ATOM 559 C C . GLY A 1 75 ? 3.544 9.650 -6.474 1.00 97.94 75 GLY A C 1
ATOM 560 O O . GLY A 1 75 ? 3.023 10.128 -5.457 1.00 97.94 75 GLY A O 1
ATOM 561 N N . GLU A 1 76 ? 2.830 9.379 -7.574 1.00 97.38 76 GLU A N 1
ATOM 562 C CA . GLU A 1 76 ? 1.372 9.568 -7.646 1.00 97.38 76 GLU A CA 1
ATOM 563 C C . GLU A 1 76 ? 0.652 8.694 -6.608 1.00 97.38 76 GLU A C 1
ATOM 565 O O . GLU A 1 76 ? -0.145 9.196 -5.807 1.00 97.38 76 GLU A O 1
ATOM 570 N N . LEU A 1 77 ? 0.971 7.396 -6.581 1.00 98.00 77 LEU A N 1
ATOM 571 C CA . LEU A 1 77 ? 0.368 6.431 -5.668 1.00 98.00 77 LEU A CA 1
ATOM 572 C C . LEU A 1 77 ? 0.537 6.847 -4.206 1.00 98.00 77 LEU A C 1
ATOM 574 O O . LEU A 1 77 ? -0.440 6.880 -3.458 1.00 98.00 77 LEU A O 1
ATOM 578 N N . LEU A 1 78 ? 1.766 7.152 -3.788 1.00 98.50 78 LEU A N 1
ATOM 579 C CA . LEU A 1 78 ? 2.067 7.504 -2.405 1.00 98.50 78 LEU A CA 1
ATOM 580 C C . LEU A 1 78 ? 1.417 8.832 -2.012 1.00 98.50 78 LEU A C 1
ATOM 582 O O . LEU A 1 78 ? 0.873 8.932 -0.915 1.00 98.50 78 LEU A O 1
ATOM 586 N N . SER A 1 79 ? 1.378 9.819 -2.913 1.00 98.44 79 SER A N 1
ATOM 587 C CA . SER A 1 79 ? 0.676 11.087 -2.664 1.00 98.44 79 SER A CA 1
ATOM 588 C C . SER A 1 79 ? -0.813 10.858 -2.390 1.00 98.44 79 SER A C 1
ATOM 590 O O . SER A 1 79 ? -1.352 11.358 -1.402 1.00 98.44 79 SER A O 1
ATOM 592 N N . ARG A 1 80 ? -1.468 10.045 -3.227 1.00 98.31 80 ARG A N 1
ATOM 593 C CA . ARG A 1 80 ? -2.893 9.702 -3.108 1.00 98.31 80 ARG A CA 1
ATOM 594 C C . ARG A 1 80 ? -3.194 8.872 -1.856 1.00 98.31 80 ARG A C 1
ATOM 596 O O . ARG A 1 80 ? -4.125 9.178 -1.112 1.00 98.31 80 ARG A O 1
ATOM 603 N N . VAL A 1 81 ? -2.352 7.887 -1.543 1.00 98.50 81 VAL A N 1
ATOM 604 C CA . VAL A 1 81 ? -2.442 7.092 -0.304 1.00 98.50 81 VAL A CA 1
ATOM 605 C C . VAL A 1 81 ? -2.314 7.968 0.941 1.00 98.50 81 VAL A C 1
ATOM 607 O O . VAL A 1 81 ? -3.116 7.835 1.867 1.00 98.50 81 VAL A O 1
ATOM 610 N N . MET A 1 82 ? -1.328 8.866 0.976 1.00 98.50 82 MET A N 1
ATOM 611 C CA . MET A 1 82 ? -1.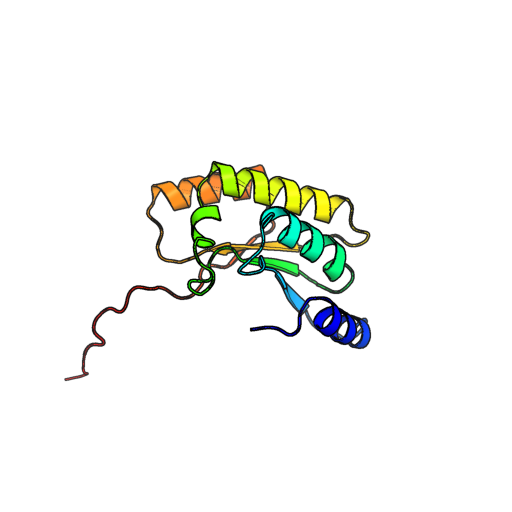095 9.728 2.135 1.00 98.50 82 MET A CA 1
ATOM 612 C C . MET A 1 82 ? -2.211 10.762 2.303 1.00 98.50 82 MET A C 1
ATOM 614 O O . MET A 1 82 ? -2.649 10.995 3.429 1.00 98.50 82 MET A O 1
ATOM 618 N N . ALA A 1 83 ? -2.753 11.302 1.206 1.00 98.44 83 ALA A N 1
ATOM 619 C CA . ALA A 1 83 ? -3.938 12.157 1.246 1.00 98.44 83 ALA A CA 1
ATOM 620 C C . ALA A 1 83 ? -5.169 11.405 1.789 1.00 98.44 83 ALA A C 1
ATOM 622 O O . ALA A 1 83 ? -5.865 11.909 2.672 1.00 98.44 83 ALA A O 1
ATOM 623 N N . ALA A 1 84 ? -5.402 10.170 1.332 1.00 98.19 84 ALA A N 1
ATOM 624 C CA . ALA A 1 84 ? -6.486 9.328 1.837 1.00 98.19 84 ALA A CA 1
ATOM 625 C C . ALA A 1 84 ? -6.316 8.991 3.330 1.00 98.19 84 ALA A C 1
ATOM 627 O O . ALA A 1 84 ? -7.295 9.011 4.077 1.00 98.19 84 ALA A O 1
ATOM 628 N N . ARG A 1 85 ? -5.081 8.729 3.789 1.00 98.25 85 ARG A N 1
ATOM 629 C CA . ARG A 1 85 ? -4.764 8.532 5.215 1.00 98.25 85 ARG A CA 1
ATOM 630 C C . ARG A 1 85 ? -5.066 9.802 6.007 1.00 98.25 85 ARG A C 1
ATOM 632 O O . ARG A 1 85 ? -5.698 9.713 7.052 1.00 98.25 85 ARG A O 1
ATOM 639 N N . ALA A 1 86 ? -4.646 10.967 5.517 1.00 97.94 86 ALA A N 1
ATOM 640 C CA . ALA A 1 86 ? -4.854 12.243 6.197 1.00 97.94 86 ALA A CA 1
ATOM 641 C C . ALA A 1 86 ? -6.345 12.577 6.375 1.00 97.94 86 ALA A C 1
ATOM 643 O O . ALA A 1 86 ? -6.730 13.098 7.420 1.00 97.94 86 ALA A O 1
ATOM 644 N N . ALA A 1 87 ? -7.179 12.228 5.391 1.00 97.62 87 ALA A N 1
ATOM 645 C CA . ALA A 1 87 ? -8.628 12.425 5.433 1.00 97.62 87 ALA A CA 1
ATOM 646 C C . ALA A 1 87 ? -9.386 11.382 6.283 1.00 97.62 87 ALA A C 1
ATOM 648 O O . ALA A 1 87 ? -10.567 11.573 6.579 1.00 97.62 87 ALA A O 1
ATOM 649 N N . ALA A 1 88 ? -8.749 10.270 6.661 1.00 95.81 88 ALA A N 1
ATOM 650 C CA . ALA A 1 88 ? -9.389 9.216 7.438 1.00 95.81 88 ALA A CA 1
ATOM 651 C C . ALA A 1 88 ? -9.498 9.578 8.929 1.00 95.81 88 ALA A C 1
ATOM 653 O O . ALA A 1 88 ? -8.623 10.213 9.513 1.00 95.81 88 ALA A O 1
ATOM 654 N N . ALA A 1 89 ? -10.560 9.092 9.581 1.00 91.38 89 ALA A N 1
ATOM 655 C CA . ALA A 1 89 ? -10.789 9.302 11.016 1.00 91.38 89 ALA A CA 1
ATOM 656 C C . ALA A 1 89 ? -9.712 8.659 11.915 1.00 91.38 89 ALA A C 1
ATOM 658 O O . ALA A 1 89 ? -9.551 9.044 13.070 1.00 91.38 89 ALA A O 1
ATOM 659 N N . ALA A 1 90 ? -8.993 7.667 11.392 1.00 94.62 90 ALA A N 1
ATOM 660 C CA . ALA A 1 90 ? -7.822 7.070 12.013 1.00 94.62 90 ALA A CA 1
ATOM 661 C C . ALA A 1 90 ? -6.666 7.106 11.011 1.00 94.62 90 ALA A C 1
ATOM 663 O O . ALA A 1 90 ? -6.880 6.923 9.815 1.00 94.62 90 ALA A O 1
ATOM 664 N N . GLN A 1 91 ? -5.445 7.311 11.499 1.00 97.00 91 GLN A N 1
ATOM 665 C CA . GLN A 1 91 ? -4.258 7.494 10.662 1.00 97.00 91 GLN A CA 1
ATOM 666 C C . GLN A 1 91 ? -3.228 6.389 10.935 1.00 97.00 91 GLN A C 1
ATOM 668 O O . GLN A 1 91 ? -2.167 6.670 11.501 1.00 97.00 91 GLN A O 1
ATOM 673 N N . PRO A 1 92 ? -3.517 5.125 10.567 1.00 98.00 92 PRO A N 1
ATOM 674 C CA . PRO A 1 92 ? -2.574 4.031 10.779 1.00 98.00 92 PRO A CA 1
ATOM 675 C C . PRO A 1 92 ? -1.257 4.301 10.049 1.00 98.00 92 PRO A C 1
ATOM 677 O O . PRO A 1 92 ? -1.236 5.026 9.052 1.00 98.00 92 PRO A O 1
ATOM 680 N N . ALA A 1 93 ? -0.172 3.691 10.523 1.00 98.56 93 ALA A N 1
ATOM 681 C CA . ALA A 1 93 ? 1.104 3.745 9.818 1.00 98.56 93 ALA A CA 1
ATOM 682 C C . ALA A 1 93 ? 0.972 3.113 8.421 1.00 98.56 93 ALA A C 1
ATOM 684 O O . ALA A 1 93 ? 0.288 2.100 8.252 1.00 98.56 93 ALA A O 1
ATOM 685 N N . ILE A 1 94 ? 1.627 3.694 7.424 1.00 98.75 94 ILE A N 1
ATOM 686 C CA . ILE A 1 94 ? 1.654 3.232 6.041 1.00 98.75 94 ILE A CA 1
ATOM 687 C C . ILE A 1 94 ? 3.013 2.610 5.753 1.00 98.75 94 ILE A C 1
ATOM 689 O O . ILE A 1 94 ? 4.055 3.235 5.919 1.00 98.75 94 ILE A O 1
ATOM 693 N N . PHE A 1 95 ? 2.986 1.371 5.275 1.00 98.75 95 PHE A N 1
ATOM 694 C CA . PHE A 1 95 ? 4.164 0.634 4.850 1.00 98.75 95 PHE A CA 1
ATOM 695 C C . PHE A 1 95 ? 4.102 0.376 3.348 1.00 98.75 95 PHE A C 1
ATOM 697 O O . PHE A 1 95 ? 3.083 -0.098 2.844 1.00 98.75 95 PHE A O 1
ATOM 704 N N . LEU A 1 96 ? 5.201 0.600 2.634 1.00 98.56 96 LEU A N 1
ATOM 705 C CA . LEU A 1 96 ? 5.337 0.199 1.232 1.00 98.56 96 LEU A CA 1
ATOM 706 C C . LEU A 1 96 ? 5.970 -1.196 1.140 1.00 98.56 96 LEU A C 1
ATOM 708 O O . LEU A 1 96 ? 7.014 -1.437 1.738 1.00 98.56 96 LEU A O 1
ATOM 712 N N . LYS A 1 97 ? 5.376 -2.133 0.389 1.00 98.12 97 LYS A N 1
ATOM 713 C CA . LYS A 1 97 ? 5.956 -3.473 0.165 1.00 98.12 97 LYS A CA 1
ATOM 714 C C . LYS A 1 97 ? 6.467 -3.637 -1.263 1.00 98.12 97 LYS A C 1
ATOM 716 O O . LYS A 1 97 ? 5.660 -3.726 -2.194 1.00 98.12 97 LYS A O 1
ATOM 721 N N . ILE A 1 98 ? 7.783 -3.797 -1.403 1.00 96.94 98 ILE A N 1
ATOM 722 C CA . ILE A 1 98 ? 8.501 -3.835 -2.689 1.00 96.94 98 ILE A CA 1
ATOM 723 C C . ILE A 1 98 ? 8.901 -5.254 -3.120 1.00 96.94 98 ILE A C 1
ATOM 725 O O . ILE A 1 98 ? 8.977 -6.184 -2.307 1.00 96.94 98 ILE A O 1
ATOM 729 N N . ALA A 1 99 ? 9.107 -5.442 -4.425 1.00 94.12 99 ALA A N 1
ATOM 730 C CA . ALA A 1 99 ? 9.677 -6.665 -4.980 1.00 94.12 99 ALA A CA 1
ATOM 731 C C . ALA A 1 99 ? 11.206 -6.669 -4.791 1.00 94.12 99 ALA A C 1
ATOM 733 O O . ALA A 1 99 ? 11.802 -5.599 -4.720 1.00 94.12 99 ALA A O 1
ATOM 734 N N . PRO A 1 100 ? 11.851 -7.846 -4.714 1.00 91.19 100 PRO A N 1
ATOM 735 C CA . PRO A 1 100 ? 13.308 -7.936 -4.598 1.00 91.19 100 PRO A CA 1
ATOM 736 C C . PRO A 1 100 ? 14.028 -7.723 -5.936 1.00 91.19 100 PRO A C 1
ATOM 738 O O . PRO A 1 100 ? 15.234 -7.518 -5.952 1.00 91.19 100 PRO A O 1
ATOM 741 N N . ASP A 1 101 ? 13.304 -7.827 -7.051 1.00 89.50 101 ASP A N 1
ATOM 742 C CA . ASP A 1 101 ? 13.856 -7.816 -8.404 1.00 89.50 101 ASP A CA 1
ATOM 743 C C . ASP A 1 101 ? 13.921 -6.367 -8.926 1.00 89.50 101 ASP A C 1
ATOM 745 O O . ASP A 1 101 ? 13.098 -5.976 -9.753 1.00 89.50 101 ASP A O 1
ATOM 749 N N . LEU A 1 102 ? 14.838 -5.571 -8.368 1.00 89.44 102 LEU A N 1
ATOM 750 C CA . LEU A 1 102 ? 15.047 -4.147 -8.658 1.00 89.44 102 LEU A CA 1
ATOM 751 C C . LEU A 1 102 ? 16.529 -3.868 -8.930 1.00 89.44 102 LEU A C 1
ATOM 753 O O . LEU A 1 102 ? 17.393 -4.477 -8.294 1.00 89.44 102 LEU A O 1
ATOM 757 N N . VAL A 1 103 ? 16.828 -2.945 -9.843 1.00 93.94 103 VAL A N 1
ATOM 758 C CA . VAL A 1 103 ? 18.185 -2.398 -9.999 1.00 93.94 103 VAL A CA 1
ATOM 759 C C . VAL A 1 103 ? 18.430 -1.256 -9.010 1.00 93.94 103 VAL A C 1
ATOM 761 O O . VAL A 1 103 ? 17.488 -0.661 -8.494 1.00 93.94 103 VAL A O 1
ATOM 764 N N . GLU A 1 104 ? 19.699 -0.918 -8.768 1.00 95.19 104 GLU A N 1
ATOM 765 C CA . GLU A 1 104 ? 20.088 0.108 -7.784 1.00 95.19 104 GLU A CA 1
ATOM 766 C C . GLU A 1 104 ? 19.378 1.452 -8.014 1.00 95.19 104 GLU A C 1
ATOM 768 O O . GLU A 1 104 ? 18.814 2.016 -7.084 1.00 95.19 104 GLU A O 1
ATOM 773 N N . ALA A 1 105 ? 19.299 1.910 -9.267 1.00 95.31 105 ALA A N 1
ATOM 774 C CA . ALA A 1 105 ? 18.612 3.157 -9.610 1.00 95.31 105 ALA A CA 1
ATOM 775 C C . ALA A 1 105 ? 17.117 3.141 -9.230 1.00 95.31 105 ALA A C 1
ATOM 777 O O . ALA A 1 105 ? 16.574 4.149 -8.789 1.00 95.31 105 ALA A O 1
ATOM 778 N N . GLU A 1 106 ? 16.446 1.989 -9.346 1.00 95.25 106 GLU A N 1
ATOM 779 C CA . GLU A 1 106 ? 15.047 1.857 -8.928 1.00 95.25 106 GLU A CA 1
ATOM 780 C C . GLU A 1 106 ? 14.916 1.877 -7.395 1.00 95.25 106 GLU A C 1
ATOM 782 O O . GLU A 1 106 ? 13.933 2.396 -6.868 1.00 95.25 106 GLU A O 1
ATOM 787 N N . LEU A 1 107 ? 15.900 1.340 -6.661 1.00 96.19 107 LEU A N 1
ATOM 788 C CA . LEU A 1 107 ? 15.942 1.423 -5.196 1.00 96.19 107 LEU A CA 1
ATOM 789 C C . LEU A 1 107 ? 16.166 2.863 -4.719 1.00 96.19 107 LEU A C 1
ATOM 791 O O . LEU A 1 107 ? 15.502 3.288 -3.772 1.00 96.19 107 LEU A O 1
ATOM 795 N N . GLU A 1 108 ? 17.050 3.613 -5.380 1.00 97.25 108 GLU A N 1
ATOM 796 C CA . GLU A 1 108 ? 17.278 5.039 -5.116 1.00 97.25 108 GLU A CA 1
ATOM 797 C C . GLU A 1 108 ? 16.003 5.861 -5.346 1.00 97.25 108 GLU A C 1
ATOM 799 O O . GLU A 1 108 ? 15.619 6.662 -4.489 1.00 97.25 108 GLU A O 1
ATOM 804 N N . ASP A 1 109 ? 15.297 5.613 -6.453 1.00 97.19 109 ASP A N 1
ATOM 805 C CA . ASP A 1 109 ? 14.016 6.259 -6.746 1.00 97.19 109 ASP A CA 1
ATOM 806 C C . ASP A 1 109 ? 12.956 5.941 -5.684 1.00 97.19 109 ASP A C 1
ATOM 808 O O . ASP A 1 109 ? 12.300 6.849 -5.171 1.00 97.19 109 ASP A O 1
ATOM 812 N N . ILE A 1 110 ? 12.819 4.670 -5.291 1.00 97.25 110 ILE A N 1
ATOM 813 C CA . ILE A 1 110 ? 11.897 4.267 -4.221 1.00 97.25 110 ILE A CA 1
ATOM 814 C C . ILE A 1 110 ? 12.259 4.953 -2.901 1.00 97.25 110 ILE A C 1
ATOM 816 O O . ILE A 1 110 ? 11.370 5.449 -2.209 1.00 97.25 110 ILE A O 1
ATOM 820 N N . ALA A 1 111 ? 13.542 4.990 -2.534 1.00 97.62 111 ALA A N 1
ATOM 821 C CA . ALA A 1 111 ? 13.996 5.620 -1.299 1.00 97.62 111 ALA A CA 1
ATOM 822 C C . ALA A 1 111 ? 13.701 7.127 -1.286 1.00 97.62 111 ALA A C 1
ATOM 824 O O . ALA A 1 111 ? 13.257 7.656 -0.260 1.00 97.62 111 ALA A O 1
ATOM 825 N N . ALA A 1 112 ? 13.891 7.804 -2.422 1.00 98.00 112 ALA A N 1
ATOM 826 C CA . ALA A 1 112 ? 13.562 9.214 -2.580 1.00 98.00 112 ALA A CA 1
ATOM 827 C C . ALA A 1 112 ? 12.057 9.463 -2.391 1.00 98.00 112 ALA A C 1
ATOM 829 O O . ALA A 1 112 ? 11.687 10.295 -1.566 1.00 98.00 112 ALA A O 1
ATOM 830 N N . GLU A 1 113 ? 11.194 8.701 -3.072 1.00 98.25 113 GLU A N 1
ATOM 831 C CA . GLU A 1 113 ? 9.736 8.862 -2.968 1.00 98.25 113 GLU A CA 1
ATOM 832 C C . GLU A 1 113 ? 9.206 8.523 -1.562 1.00 98.25 113 GLU A C 1
ATOM 834 O O . GLU A 1 113 ? 8.387 9.253 -1.005 1.00 98.25 113 GLU A O 1
ATOM 839 N N . VAL A 1 114 ? 9.698 7.448 -0.933 1.00 97.69 114 VAL A N 1
ATOM 840 C CA . VAL A 1 114 ? 9.324 7.073 0.447 1.00 97.69 114 VAL A CA 1
ATOM 841 C C . VAL A 1 114 ? 9.692 8.185 1.430 1.00 97.69 114 VAL A C 1
ATOM 843 O O . VAL A 1 114 ? 8.892 8.508 2.312 1.00 97.69 114 VAL A O 1
ATOM 846 N N . THR A 1 11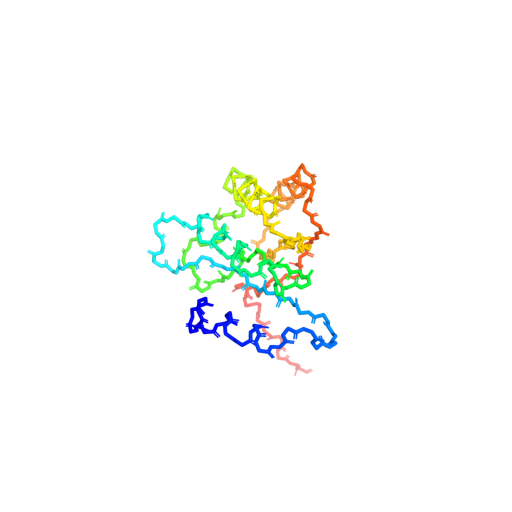5 ? 10.878 8.777 1.273 1.00 98.00 115 THR A N 1
ATOM 847 C CA . THR A 1 115 ? 11.358 9.862 2.138 1.00 98.00 115 THR A CA 1
ATOM 848 C C . THR A 1 115 ? 10.565 11.146 1.904 1.00 98.00 115 THR A C 1
ATOM 850 O O . THR A 1 115 ? 10.088 11.746 2.864 1.00 98.00 115 THR A O 1
ATOM 853 N N . GLU A 1 116 ? 10.369 11.547 0.643 1.00 98.00 116 GLU A N 1
ATOM 854 C CA . GLU A 1 116 ? 9.629 12.761 0.276 1.00 98.00 116 GLU A CA 1
ATOM 855 C C . GLU A 1 116 ? 8.188 12.723 0.797 1.00 98.00 116 GLU A C 1
ATOM 857 O O . GLU A 1 116 ? 7.688 13.709 1.340 1.00 98.00 116 GLU A O 1
ATOM 862 N N . LYS A 1 117 ? 7.517 11.573 0.667 1.00 98.12 117 LYS A N 1
ATOM 863 C CA . LYS A 1 117 ? 6.118 11.402 1.086 1.00 98.12 117 LYS A CA 1
ATOM 864 C C . LYS A 1 117 ? 5.965 11.018 2.556 1.00 98.12 117 LYS A C 1
ATOM 866 O O . LYS A 1 117 ? 4.835 10.809 2.991 1.00 98.12 117 LYS A O 1
ATOM 871 N N . ALA A 1 118 ? 7.064 10.930 3.310 1.00 97.81 118 ALA A N 1
ATOM 872 C CA . ALA A 1 118 ? 7.087 10.551 4.722 1.00 97.81 118 ALA A CA 1
ATOM 873 C C . ALA A 1 118 ? 6.332 9.237 5.012 1.00 97.81 118 ALA A C 1
ATOM 875 O O . ALA A 1 118 ? 5.501 9.158 5.920 1.00 97.81 118 ALA A O 1
ATOM 876 N N . ILE A 1 119 ? 6.605 8.200 4.216 1.00 98.38 119 ILE A N 1
ATOM 877 C CA . ILE A 1 119 ? 6.050 6.860 4.440 1.00 98.38 119 ILE A CA 1
ATOM 878 C C . ILE A 1 119 ? 6.659 6.261 5.713 1.00 98.38 119 ILE A C 1
ATOM 880 O O . ILE A 1 119 ? 7.869 6.315 5.921 1.00 98.38 119 ILE A O 1
ATOM 884 N N . ASP A 1 120 ? 5.820 5.662 6.562 1.00 98.56 120 ASP A N 1
ATOM 885 C CA . ASP A 1 120 ? 6.209 5.243 7.914 1.00 98.56 120 ASP A CA 1
ATOM 886 C C . ASP A 1 120 ? 7.131 4.002 7.930 1.00 98.56 120 ASP A C 1
ATOM 888 O O . ASP A 1 120 ? 7.765 3.708 8.946 1.00 98.56 120 ASP A O 1
ATOM 892 N N . GLY A 1 121 ? 7.225 3.259 6.820 1.00 98.00 121 GLY A N 1
ATOM 893 C CA . GLY A 1 121 ? 8.181 2.162 6.681 1.00 98.00 121 GLY A CA 1
ATOM 894 C C . GLY A 1 121 ? 8.150 1.429 5.339 1.00 98.00 121 GLY A C 1
ATOM 895 O O . GLY A 1 121 ? 7.255 1.603 4.510 1.00 98.00 121 GLY A O 1
ATOM 896 N N . ILE A 1 122 ? 9.131 0.547 5.139 1.00 97.88 122 ILE A N 1
ATOM 897 C CA . ILE A 1 122 ? 9.225 -0.335 3.968 1.00 97.88 122 ILE A CA 1
ATOM 898 C C . ILE A 1 122 ? 9.260 -1.793 4.436 1.00 97.88 122 ILE A C 1
ATOM 900 O O . ILE A 1 122 ? 9.948 -2.142 5.392 1.00 97.88 122 ILE A O 1
ATOM 904 N N . ILE A 1 123 ? 8.529 -2.664 3.740 1.00 98.12 123 ILE A N 1
ATOM 905 C CA . ILE A 1 123 ? 8.594 -4.119 3.897 1.00 98.12 123 ILE A CA 1
ATOM 906 C C . ILE A 1 123 ? 9.432 -4.687 2.749 1.00 98.12 123 ILE A C 1
ATOM 908 O O . ILE A 1 123 ? 8.991 -4.712 1.595 1.00 98.12 123 ILE A O 1
ATOM 912 N N . VAL A 1 124 ? 10.621 -5.180 3.093 1.00 94.62 124 VAL A N 1
ATOM 913 C CA . VAL A 1 124 ? 11.583 -5.805 2.177 1.00 94.62 124 VAL A CA 1
ATOM 914 C C . VAL A 1 124 ? 11.660 -7.305 2.500 1.00 94.62 124 VAL A C 1
ATOM 916 O O . VAL A 1 124 ? 12.062 -7.678 3.594 1.00 94.62 124 VAL A O 1
ATOM 919 N N . SER A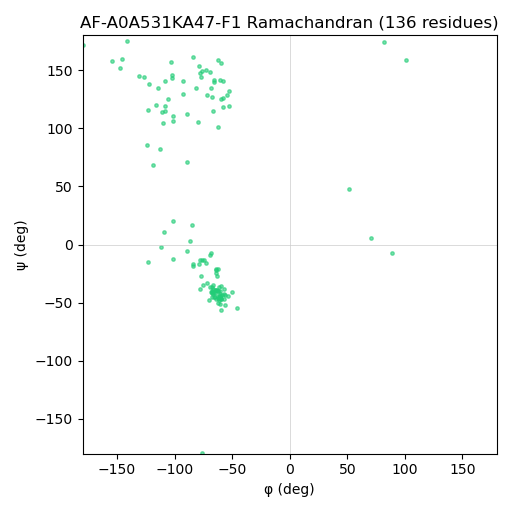 1 125 ? 11.244 -8.216 1.623 1.00 90.69 125 SER A N 1
ATOM 920 C CA . SER A 1 125 ? 10.635 -8.014 0.300 1.00 90.69 125 SER A CA 1
ATOM 921 C C . SER A 1 125 ? 9.519 -9.031 0.033 1.00 90.69 125 SER A C 1
ATOM 923 O O . SER A 1 125 ? 9.217 -9.913 0.842 1.00 90.69 125 SER A O 1
ATOM 925 N N . ASN A 1 126 ? 8.827 -8.869 -1.095 1.00 92.06 126 ASN A N 1
ATOM 926 C CA . ASN A 1 126 ? 7.951 -9.909 -1.632 1.00 92.06 126 ASN A CA 1
ATOM 927 C C . ASN A 1 126 ? 8.763 -11.041 -2.297 1.00 92.06 12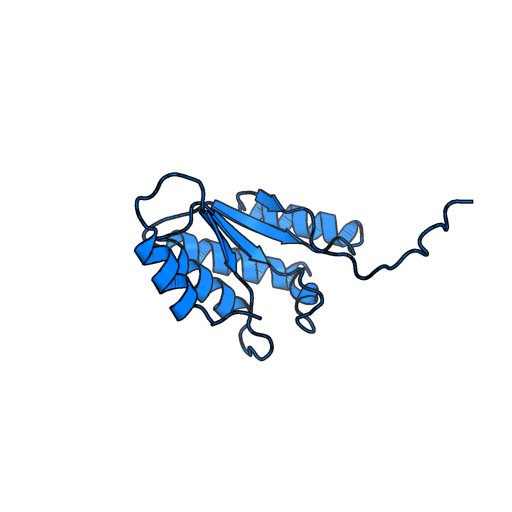6 ASN A C 1
ATOM 929 O O . ASN A 1 126 ? 9.987 -11.011 -2.335 1.00 92.06 126 ASN A O 1
ATOM 933 N N . THR A 1 127 ? 8.096 -12.058 -2.838 1.00 85.31 127 THR A N 1
ATOM 934 C CA . THR A 1 127 ? 8.778 -13.175 -3.510 1.00 85.31 127 THR A CA 1
ATOM 935 C C . THR A 1 127 ? 9.508 -12.729 -4.783 1.00 85.31 127 THR A C 1
ATOM 937 O O . THR A 1 127 ? 8.965 -11.941 -5.566 1.00 85.31 127 THR A O 1
ATOM 940 N N . THR A 1 128 ? 10.693 -13.292 -5.030 1.00 81.81 128 THR A N 1
ATOM 941 C CA . THR A 1 128 ? 11.428 -13.133 -6.298 1.00 81.81 128 THR A CA 1
ATOM 942 C C . THR A 1 128 ? 10.816 -13.991 -7.409 1.00 81.81 128 THR A C 1
ATOM 944 O O . THR A 1 128 ? 10.243 -15.052 -7.145 1.00 81.81 128 THR A O 1
ATOM 947 N N . ILE A 1 129 ? 10.921 -13.531 -8.658 1.00 77.94 129 ILE A N 1
ATOM 948 C CA . ILE A 1 129 ? 10.652 -14.367 -9.844 1.00 77.94 129 ILE A CA 1
ATOM 949 C C . ILE A 1 129 ? 11.870 -15.205 -10.255 1.00 77.94 129 ILE A C 1
ATOM 951 O O . ILE A 1 129 ? 11.722 -16.175 -11.005 1.00 77.94 129 ILE A O 1
ATOM 955 N N . ALA A 1 130 ? 13.062 -14.858 -9.763 1.00 76.81 130 ALA A N 1
ATOM 956 C CA . ALA A 1 130 ? 14.276 -15.604 -10.022 1.00 76.81 130 ALA A CA 1
ATOM 957 C C . ALA A 1 130 ? 14.196 -16.976 -9.343 1.00 76.81 130 ALA A C 1
ATOM 959 O O . ALA A 1 130 ? 13.963 -17.102 -8.142 1.00 76.81 130 ALA A O 1
ATOM 960 N N . ARG A 1 131 ? 14.421 -18.029 -10.128 1.00 71.81 131 ARG A N 1
ATOM 961 C CA . ARG A 1 131 ? 14.628 -19.390 -9.629 1.00 71.81 131 ARG A CA 1
ATOM 962 C C . ARG A 1 131 ? 16.074 -19.789 -9.908 1.00 71.81 131 ARG A C 1
ATOM 964 O O . ARG A 1 131 ? 16.330 -20.426 -10.930 1.00 71.81 131 ARG A O 1
ATOM 971 N N . PRO A 1 132 ? 17.041 -19.391 -9.059 1.00 71.06 132 PRO A N 1
ATOM 972 C CA . PRO A 1 132 ? 18.370 -19.977 -9.137 1.00 71.06 132 PRO A CA 1
ATOM 973 C C . PRO A 1 132 ? 18.238 -21.493 -8.951 1.00 71.06 132 PRO A C 1
ATOM 975 O O . PRO A 1 132 ? 17.412 -21.950 -8.157 1.00 71.06 132 PRO A O 1
ATOM 978 N N . ARG A 1 133 ? 19.013 -22.281 -9.712 1.00 69.38 133 ARG A N 1
ATOM 979 C CA . ARG A 1 133 ? 19.049 -23.739 -9.531 1.00 69.38 133 ARG A CA 1
ATOM 980 C C . ARG A 1 133 ? 19.342 -24.020 -8.059 1.00 69.38 133 ARG A C 1
ATOM 982 O O . ARG A 1 133 ? 20.376 -23.582 -7.553 1.00 69.38 133 ARG A O 1
ATOM 989 N N . LEU A 1 134 ? 18.418 -24.702 -7.382 1.00 68.50 134 LEU A N 1
ATOM 990 C CA . LEU A 1 134 ? 18.684 -25.231 -6.052 1.00 68.50 134 LEU A CA 1
ATOM 991 C C . LEU A 1 134 ? 19.901 -26.142 -6.204 1.00 68.50 134 LEU A C 1
ATOM 993 O O . LEU A 1 134 ? 19.943 -26.970 -7.112 1.00 68.50 134 LEU A O 1
ATOM 997 N N . ARG A 1 135 ? 20.936 -25.904 -5.398 1.00 62.81 135 ARG A N 1
ATOM 998 C CA . ARG A 1 135 ? 22.079 -26.811 -5.362 1.00 62.81 135 ARG A CA 1
ATOM 999 C C . ARG A 1 135 ? 21.551 -28.111 -4.776 1.00 62.81 135 ARG A C 1
ATOM 1001 O O . ARG A 1 135 ? 21.131 -28.110 -3.620 1.00 62.81 135 ARG A O 1
ATOM 1008 N N . ASP A 1 136 ? 21.547 -29.174 -5.569 1.00 62.12 136 ASP A N 1
ATOM 1009 C CA . ASP A 1 136 ? 21.420 -30.514 -5.018 1.00 62.12 136 ASP A CA 1
ATOM 1010 C C . ASP A 1 136 ? 22.592 -30.674 -4.047 1.00 62.12 136 ASP A C 1
ATOM 1012 O O . ASP A 1 136 ? 23.750 -30.466 -4.421 1.00 62.12 136 ASP A O 1
ATOM 1016 N N . GLY A 1 137 ? 22.278 -30.888 -2.770 1.00 56.69 137 GLY A N 1
ATOM 1017 C CA . GLY A 1 137 ? 23.287 -31.141 -1.751 1.00 56.69 137 GLY A CA 1
ATOM 1018 C C . GLY A 1 137 ? 24.014 -32.427 -2.114 1.00 56.69 137 GLY A C 1
ATOM 1019 O O . GLY A 1 137 ? 23.448 -33.505 -1.948 1.00 56.69 137 GLY A O 1
ATOM 1020 N N . GLY A 1 138 ? 25.211 -32.283 -2.682 1.00 47.34 138 GLY A N 1
ATOM 1021 C CA . GLY A 1 138 ? 26.172 -33.371 -2.836 1.00 47.34 138 GLY A CA 1
ATOM 1022 C C . GLY A 1 138 ? 26.785 -33.765 -1.505 1.00 47.34 138 GLY A C 1
ATOM 1023 O O . GLY A 1 138 ? 26.856 -32.890 -0.609 1.00 47.34 138 GLY A O 1
#

Nearest PDB structures (foldseek):
  3zws-assembly1_A  T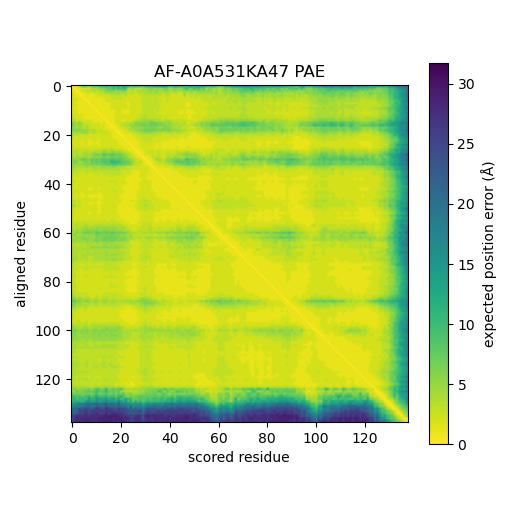M=9.773E-01  e=2.723E-12  Homo sapiens
  6vnd-assembly1_A  TM=9.621E-01  e=2.556E-12  Homo sapiens
  3zwt-assembly1_A  TM=9.774E-01  e=4.825E-12  Homo sapiens
  6qu7-assembly1_A  TM=9.593E-01  e=1.590E-10  Homo sapiens
  6uy4-assembly1_A  TM=9.073E-01  e=5.318E-10  Schistosoma mansoni

Mean predicted aligned error: 4.55 Å

Sequence (138 aa):
NNEGHAAAEQRLAARKGRAGIVGVNIGANKDSADRVGDYERGVARFAPYASYLTVNISSPNTPGLRNMQAREQLGELLSRVMAARAAAAAQPAIFLKIAPDLVEAELEDIAAEVTEKAIDGIIVSNTTIARPRLRDGG

Secondary structure (DSSP, 8-state):
---HHHHHHHHHHHHTT-SS--EEEE---TT-S-HHHHHHHHHHHHTTT-SEEEEE---TTSTT-GGGGSHHHHHHHHHHHHHHHHHSSS--EEEEE--S---HHHHHHHHHHHHHTT-SEEE-----S--PPP----

Radius of gyration: 16.09 Å; Cα contacts (8 Å, |Δi|>4): 197; chains: 1; bounding box: 43×46×37 Å

Solvent-accessible surface area (backbone atoms only — not comparable to full-atom values): 7985 Å² total; per-residue (Å²): 140,78,83,53,69,68,60,52,48,57,55,40,61,75,47,62,91,57,88,79,87,40,74,44,81,37,54,52,60,81,88,50,91,55,43,58,57,36,39,28,53,40,38,55,70,41,26,83,64,29,58,26,39,30,50,47,44,22,56,86,88,36,84,73,36,52,61,43,58,41,56,70,53,33,45,53,39,51,54,48,40,51,51,30,33,71,73,34,98,32,71,41,45,42,26,43,31,40,47,62,85,63,56,71,70,51,51,52,40,45,52,50,45,39,58,74,68,63,52,73,42,73,45,88,59,41,74,62,88,77,76,74,81,76,75,77,86,125